Protein AF-A0A2S2R370-F1 (afdb_monomer)

Radius of gyration: 19.58 Å; Cα contacts (8 Å, |Δi|>4): 57; chains: 1; bounding box: 50×32×42 Å

Solvent-accessible surface area (backbone atoms only — not comparable to full-atom values): 6121 Å² total; per-residue (Å²): 108,71,67,59,54,53,50,52,55,55,48,53,55,49,49,48,59,49,34,77,76,35,78,85,64,82,86,75,82,60,62,70,59,56,51,38,51,54,53,49,53,53,42,69,71,35,65,67,58,42,53,52,54,50,52,52,41,52,51,26,58,57,45,65,39,67,74,47,34,51,53,53,51,55,50,29,58,75,70,72,45,83,88,78,77,80,55,76,70,48,96,85,38,59,71,39,48,61,58,58,68,67,118

Sequence (103 aa):
MIEQLLCQVTTMEYKKKIKDKNPFSIYIHCMAYRTNLVVIDKYKSIKDAKNLFNGLEELYIHFSIPSKNMMLVDIQEKLGIKKTKLCSISDTRWSCRSKTAKW

Structure (mmCIF, N/CA/C/O backbone):
data_AF-A0A2S2R370-F1
#
_entry.id   AF-A0A2S2R370-F1
#
loop_
_atom_site.group_PDB
_atom_site.id
_atom_site.type_symbol
_atom_site.label_atom_id
_atom_site.label_alt_id
_atom_site.label_comp_id
_atom_site.label_asym_id
_atom_site.label_entity_id
_atom_site.label_seq_id
_atom_site.pdbx_PDB_ins_code
_atom_site.Cartn_x
_atom_site.Cartn_y
_atom_site.Cartn_z
_atom_site.occupancy
_atom_site.B_iso_or_equiv
_atom_site.auth_seq_id
_atom_site.auth_comp_id
_atom_site.auth_asym_id
_atom_site.auth_atom_id
_atom_site.pdbx_PDB_model_num
ATOM 1 N N . MET A 1 1 ? 3.668 8.017 -17.811 1.00 56.81 1 MET A N 1
ATOM 2 C CA . MET A 1 1 ? 4.804 7.978 -18.792 1.00 56.81 1 MET A CA 1
ATOM 3 C C . MET A 1 1 ? 6.193 7.943 -18.132 1.00 56.81 1 MET A C 1
ATOM 5 O O . MET A 1 1 ? 6.989 7.084 -18.490 1.00 56.81 1 MET A O 1
ATOM 9 N N . ILE A 1 2 ? 6.497 8.807 -17.152 1.00 60.91 2 ILE A N 1
ATOM 10 C CA . ILE A 1 2 ? 7.814 8.840 -16.468 1.00 60.91 2 ILE A CA 1
ATOM 11 C C . ILE A 1 2 ? 8.131 7.526 -15.721 1.00 60.91 2 ILE A C 1
ATOM 13 O O . ILE A 1 2 ? 9.241 7.012 -15.826 1.00 60.91 2 ILE A O 1
ATOM 17 N N . GLU A 1 3 ? 7.157 6.919 -15.033 1.00 62.38 3 GLU A N 1
ATOM 18 C CA . GLU A 1 3 ? 7.383 5.658 -14.297 1.00 62.38 3 GLU A CA 1
ATOM 19 C C . GLU A 1 3 ? 7.634 4.448 -15.213 1.00 62.38 3 GLU A C 1
ATOM 21 O O . GLU A 1 3 ? 8.364 3.528 -14.847 1.00 62.38 3 GLU A O 1
ATOM 26 N N . GLN A 1 4 ? 7.088 4.456 -16.432 1.00 62.81 4 GLN A N 1
ATOM 27 C CA . GLN A 1 4 ? 7.356 3.409 -17.422 1.00 62.81 4 GLN A CA 1
ATOM 28 C C . GLN A 1 4 ? 8.783 3.504 -17.970 1.00 62.81 4 GLN A C 1
ATOM 30 O O . GLN A 1 4 ? 9.448 2.480 -18.116 1.00 62.81 4 GLN A O 1
ATOM 35 N N . LEU A 1 5 ? 9.271 4.724 -18.213 1.00 65.12 5 LEU A N 1
ATOM 36 C CA . LEU A 1 5 ? 10.652 4.976 -18.630 1.00 65.12 5 LEU A CA 1
ATOM 37 C C . LEU A 1 5 ? 11.646 4.584 -17.523 1.00 65.12 5 LEU A C 1
ATOM 39 O O . LEU A 1 5 ? 12.605 3.864 -17.788 1.00 65.12 5 LEU A O 1
ATOM 43 N N . LEU A 1 6 ? 11.373 4.945 -16.263 1.00 64.94 6 LEU A N 1
ATOM 44 C CA . LEU A 1 6 ? 12.164 4.502 -15.103 1.00 64.94 6 LEU A CA 1
ATOM 45 C C . LEU A 1 6 ? 12.179 2.971 -14.951 1.00 64.94 6 LEU A C 1
ATOM 47 O O . LEU A 1 6 ? 13.222 2.382 -14.658 1.00 64.94 6 LEU A O 1
ATOM 51 N N . CYS A 1 7 ? 11.049 2.303 -15.199 1.00 67.00 7 CYS A N 1
ATOM 52 C CA . CYS A 1 7 ? 10.976 0.843 -15.218 1.00 67.00 7 CYS A CA 1
ATOM 53 C C . CYS A 1 7 ? 11.852 0.238 -16.328 1.00 67.00 7 CYS A C 1
ATOM 55 O O . CYS A 1 7 ? 12.495 -0.788 -16.112 1.00 67.00 7 CYS A O 1
ATOM 57 N N . GLN A 1 8 ? 11.901 0.840 -17.517 1.00 68.50 8 GLN A N 1
ATOM 58 C CA . GLN A 1 8 ? 12.762 0.356 -18.600 1.00 68.50 8 GLN A CA 1
ATOM 59 C C . GLN A 1 8 ? 14.245 0.496 -18.242 1.00 68.50 8 GLN A C 1
ATOM 61 O O . GLN A 1 8 ? 14.997 -0.462 -18.394 1.00 68.50 8 GLN A O 1
ATOM 66 N N . VAL A 1 9 ? 14.659 1.635 -17.683 1.00 71.44 9 VAL A N 1
ATOM 67 C CA . VAL A 1 9 ? 16.060 1.864 -17.285 1.00 71.44 9 VAL A CA 1
ATOM 68 C C . VAL A 1 9 ? 16.500 0.877 -16.194 1.00 71.44 9 VAL A C 1
ATOM 70 O O . VAL A 1 9 ? 17.488 0.162 -16.361 1.00 71.44 9 VAL A O 1
ATOM 73 N N . THR A 1 10 ? 15.720 0.743 -15.120 1.00 72.25 10 THR A N 1
ATOM 74 C CA . THR A 1 10 ? 16.043 -0.157 -13.993 1.00 72.25 10 THR A CA 1
ATOM 75 C C . THR A 1 10 ? 16.056 -1.636 -14.385 1.00 72.25 10 THR A C 1
ATOM 77 O O . THR A 1 10 ? 16.872 -2.417 -13.890 1.00 72.25 10 THR A O 1
ATOM 80 N N . THR A 1 11 ? 15.183 -2.051 -15.304 1.00 77.50 11 THR A N 1
ATOM 81 C CA . THR A 1 11 ? 15.137 -3.446 -15.766 1.00 77.50 11 THR A CA 1
ATOM 82 C C . THR A 1 11 ? 16.300 -3.799 -16.685 1.00 77.50 11 THR A C 1
ATOM 84 O O . THR A 1 11 ? 16.772 -4.935 -16.642 1.00 77.50 11 THR A O 1
ATOM 87 N N . MET A 1 12 ? 16.825 -2.837 -17.448 1.00 78.94 12 MET A N 1
ATOM 88 C CA . MET A 1 12 ? 18.036 -3.027 -18.248 1.00 78.94 12 MET A CA 1
ATOM 89 C C . MET A 1 12 ? 19.276 -3.211 -17.366 1.00 78.94 12 MET A C 1
ATOM 91 O O . MET A 1 12 ? 20.059 -4.136 -17.597 1.00 78.94 12 MET A O 1
ATOM 95 N N . GLU A 1 13 ? 19.419 -2.407 -16.312 1.00 83.94 13 GLU A N 1
ATOM 96 C CA . GLU A 1 13 ? 20.499 -2.557 -15.328 1.00 83.94 13 GLU A CA 1
ATOM 97 C C . GLU A 1 13 ? 20.415 -3.891 -14.579 1.00 83.94 13 GLU A C 1
ATOM 99 O O . GLU A 1 13 ? 21.418 -4.585 -14.394 1.00 83.94 13 GLU A O 1
ATOM 104 N N . TYR A 1 14 ? 19.208 -4.286 -14.171 1.00 84.25 14 TYR A N 1
ATOM 105 C CA . TYR A 1 14 ? 18.992 -5.541 -13.461 1.00 84.25 14 TYR A CA 1
ATOM 106 C C . TYR A 1 14 ? 19.249 -6.760 -14.355 1.00 84.25 14 TYR A C 1
ATOM 108 O O . TYR A 1 14 ? 19.942 -7.693 -13.950 1.00 84.25 14 TYR A O 1
ATOM 116 N N . LYS A 1 15 ? 18.771 -6.732 -15.605 1.00 86.50 15 LYS A N 1
ATOM 117 C CA . LYS A 1 15 ? 19.046 -7.772 -16.606 1.00 86.50 15 LYS A CA 1
ATOM 118 C C . LYS A 1 15 ? 20.548 -7.941 -16.839 1.00 86.50 15 LYS A C 1
ATOM 120 O O . LYS A 1 15 ? 21.010 -9.076 -16.937 1.00 86.50 15 LYS A O 1
ATOM 125 N N . LYS A 1 16 ? 21.305 -6.838 -16.888 1.00 88.56 16 LYS A N 1
ATOM 126 C CA . LYS A 1 16 ? 22.770 -6.866 -16.994 1.00 88.56 16 LYS A CA 1
ATOM 127 C C . LYS A 1 16 ? 23.400 -7.578 -15.792 1.00 88.56 16 LYS A C 1
ATOM 129 O O . LYS A 1 16 ? 24.105 -8.558 -15.987 1.00 88.56 16 LYS A O 1
ATOM 134 N N . LYS A 1 17 ? 23.024 -7.201 -14.563 1.00 89.00 17 LYS A N 1
ATOM 135 C CA . LYS A 1 17 ? 23.512 -7.848 -13.328 1.00 89.00 17 LYS A CA 1
ATOM 136 C C . LYS A 1 17 ? 23.245 -9.356 -13.267 1.00 89.00 17 LYS A C 1
ATOM 138 O O . LYS A 1 17 ? 24.061 -10.091 -12.717 1.00 89.00 17 LYS A O 1
ATOM 143 N N . ILE A 1 18 ? 22.105 -9.833 -13.778 1.00 89.00 18 ILE A N 1
ATOM 144 C CA . ILE A 1 18 ? 21.819 -11.279 -13.813 1.00 89.00 18 ILE A CA 1
ATOM 145 C C . ILE A 1 18 ? 22.708 -11.969 -14.855 1.00 89.00 18 ILE A C 1
ATOM 147 O O . ILE A 1 18 ? 23.284 -13.017 -14.562 1.00 89.00 18 ILE A O 1
ATOM 151 N N . LYS A 1 19 ? 22.871 -11.369 -16.041 1.00 90.19 19 LYS A N 1
ATOM 152 C CA . LYS A 1 19 ? 23.740 -11.911 -17.093 1.00 90.19 19 LYS A CA 1
ATOM 153 C C . LYS A 1 19 ? 25.214 -11.954 -16.700 1.00 90.19 19 LYS A C 1
ATOM 155 O O . LYS A 1 19 ? 25.880 -12.918 -17.056 1.00 90.19 19 LYS A O 1
ATOM 160 N N . ASP A 1 20 ? 25.684 -10.980 -15.923 1.00 94.19 20 ASP A N 1
ATOM 161 C CA . ASP A 1 20 ? 27.051 -10.963 -15.386 1.00 94.19 20 ASP A CA 1
ATOM 162 C C . ASP A 1 20 ? 27.313 -12.162 -14.451 1.00 94.19 20 ASP A C 1
ATOM 164 O O . ASP A 1 20 ? 28.435 -12.652 -14.369 1.00 94.19 20 ASP A O 1
ATOM 168 N N . LYS A 1 21 ? 2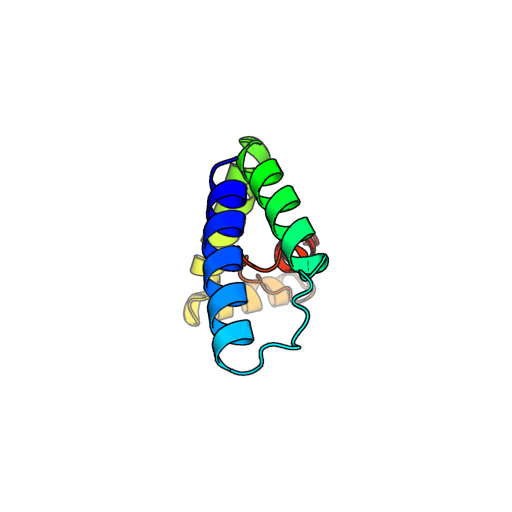6.276 -12.671 -13.764 1.00 93.06 21 LYS A N 1
ATOM 169 C CA . LYS A 1 21 ? 26.367 -13.862 -12.899 1.00 93.06 21 LYS A CA 1
ATOM 170 C C . LYS A 1 21 ? 26.153 -15.176 -13.648 1.00 93.06 21 LYS A C 1
ATOM 172 O O . LYS A 1 21 ? 26.742 -16.187 -13.284 1.00 93.06 21 LYS A O 1
ATOM 177 N N . ASN A 1 22 ? 25.271 -15.186 -14.645 1.00 91.75 22 ASN A N 1
ATOM 178 C CA . ASN A 1 22 ? 25.009 -16.350 -15.483 1.00 91.75 22 ASN A CA 1
ATOM 179 C C . ASN A 1 22 ? 24.636 -15.902 -16.911 1.00 91.75 22 ASN A C 1
ATOM 181 O O . ASN A 1 22 ? 23.498 -15.458 -17.126 1.00 91.75 22 ASN A O 1
ATOM 185 N N . PRO A 1 23 ? 25.536 -16.069 -17.899 1.00 90.44 23 PRO A N 1
ATOM 186 C CA . PRO A 1 23 ? 25.314 -15.643 -19.284 1.00 90.44 23 PRO A CA 1
ATOM 187 C C . PRO A 1 23 ? 24.089 -16.279 -19.956 1.00 90.44 23 PRO A C 1
ATOM 189 O O . PRO A 1 23 ? 23.493 -15.669 -20.846 1.00 90.44 23 PRO A O 1
ATOM 192 N N . PHE A 1 24 ? 23.687 -17.476 -19.512 1.00 91.38 24 PHE A N 1
ATOM 193 C CA . PHE A 1 24 ? 22.557 -18.235 -20.062 1.00 91.38 24 PHE A CA 1
ATOM 194 C C . PHE A 1 24 ? 21.214 -17.917 -19.390 1.00 91.38 24 PHE A C 1
ATOM 196 O O . PHE A 1 24 ? 20.184 -18.479 -19.756 1.00 91.38 24 PHE A O 1
ATOM 203 N N . SER A 1 25 ? 21.197 -17.025 -18.399 1.00 88.25 25 SER A N 1
ATOM 204 C CA . SER A 1 25 ? 19.963 -16.646 -17.713 1.00 88.25 25 SER A CA 1
ATOM 205 C C . SER A 1 25 ? 19.011 -15.857 -18.624 1.00 88.25 25 SER A C 1
ATOM 207 O O . SER A 1 25 ? 19.399 -14.930 -19.343 1.00 88.25 25 SER A O 1
ATOM 209 N N . ILE A 1 26 ? 17.725 -16.206 -18.559 1.00 86.12 26 ILE A N 1
ATOM 210 C CA . ILE A 1 26 ? 16.647 -15.490 -19.245 1.00 86.12 26 ILE A CA 1
ATOM 211 C C . ILE A 1 26 ? 15.913 -14.643 -18.210 1.00 86.12 26 ILE A C 1
ATOM 213 O O . ILE A 1 26 ? 15.400 -15.153 -17.216 1.00 86.12 26 ILE A O 1
ATOM 217 N N . TYR A 1 27 ? 15.857 -13.336 -18.451 1.00 84.19 27 TYR A N 1
ATOM 218 C CA . TYR A 1 27 ? 15.088 -12.416 -17.622 1.00 84.19 27 TYR A CA 1
ATOM 219 C C . TYR A 1 27 ? 13.685 -12.228 -18.201 1.00 84.19 27 TYR A C 1
ATOM 221 O O . TYR A 1 27 ? 13.541 -11.815 -19.353 1.00 84.19 27 TYR A O 1
ATOM 229 N N . ILE A 1 28 ? 12.666 -12.493 -17.384 1.00 85.12 28 ILE A N 1
ATOM 230 C CA . ILE A 1 28 ? 11.253 -12.301 -17.722 1.00 85.12 28 ILE A CA 1
ATOM 231 C C . ILE A 1 28 ? 10.658 -11.305 -16.729 1.00 85.12 28 ILE A C 1
ATOM 233 O O . ILE A 1 28 ? 10.835 -11.430 -15.517 1.00 85.12 28 ILE A O 1
ATOM 237 N N . HIS A 1 29 ? 9.938 -10.308 -17.238 1.00 81.50 29 HIS A N 1
ATOM 238 C CA . HIS A 1 29 ? 9.270 -9.333 -16.383 1.00 81.50 29 HIS A CA 1
ATOM 239 C C . HIS A 1 29 ? 8.058 -9.946 -15.679 1.00 81.50 29 HIS A C 1
ATOM 241 O O . HIS A 1 29 ? 7.248 -10.640 -16.292 1.00 81.50 29 HIS A O 1
ATOM 247 N N . CYS A 1 30 ? 7.869 -9.591 -14.408 1.00 84.56 30 CYS A N 1
ATOM 248 C CA . CYS A 1 30 ? 6.650 -9.923 -13.682 1.00 84.56 30 CYS A CA 1
ATOM 249 C C . CYS A 1 30 ? 5.462 -9.122 -14.237 1.00 84.56 30 CYS A C 1
ATOM 251 O O . CYS A 1 30 ? 5.425 -7.891 -14.142 1.00 84.56 30 CYS A O 1
ATOM 253 N N . MET A 1 31 ? 4.465 -9.822 -14.7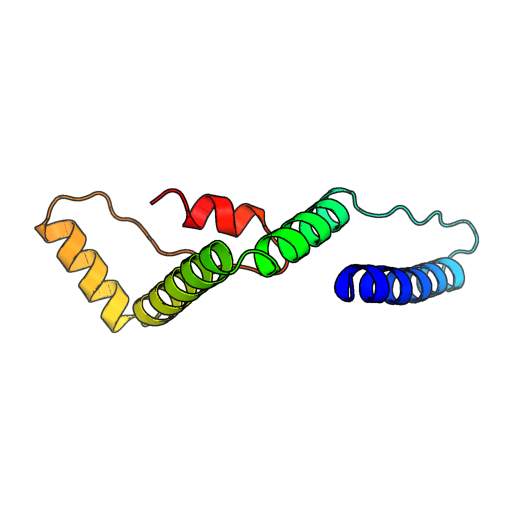81 1.00 83.25 31 MET A N 1
ATOM 254 C CA . MET A 1 31 ? 3.276 -9.180 -15.345 1.00 83.25 31 MET A CA 1
ATOM 255 C C . MET A 1 31 ? 2.465 -8.430 -14.280 1.00 83.25 31 MET A C 1
ATOM 257 O O . MET A 1 31 ? 1.962 -7.344 -14.549 1.00 83.25 31 MET A O 1
ATOM 261 N N . ALA A 1 32 ? 2.417 -8.936 -13.043 1.00 81.94 32 ALA A N 1
ATOM 262 C CA . ALA A 1 32 ? 1.737 -8.255 -11.941 1.00 81.94 32 ALA A CA 1
ATOM 263 C C . ALA A 1 32 ? 2.355 -6.878 -11.638 1.00 81.94 32 ALA A C 1
ATOM 265 O O . ALA A 1 32 ? 1.630 -5.911 -11.410 1.00 81.94 32 ALA A O 1
ATOM 266 N N . TYR A 1 33 ? 3.686 -6.766 -11.698 1.00 81.38 33 TYR A N 1
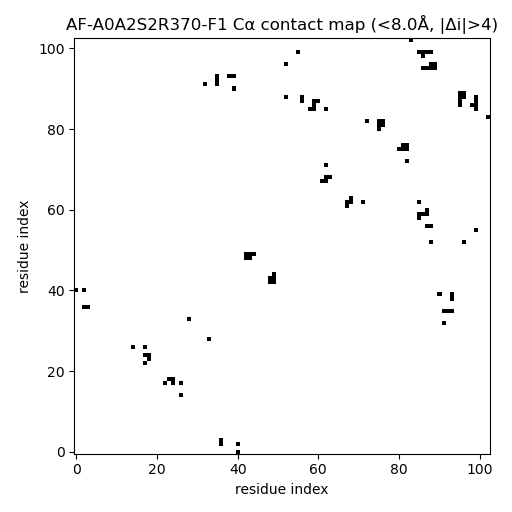ATOM 267 C CA . TYR A 1 33 ? 4.379 -5.491 -11.512 1.00 81.38 33 TYR A CA 1
ATOM 268 C C . TYR A 1 33 ? 4.084 -4.514 -12.657 1.00 81.38 33 TYR A C 1
ATOM 270 O O . TYR A 1 33 ? 3.756 -3.354 -12.413 1.00 81.38 33 TYR A O 1
ATOM 278 N N . ARG A 1 34 ? 4.115 -4.990 -13.909 1.00 82.88 34 ARG A N 1
ATOM 279 C CA . ARG A 1 34 ? 3.775 -4.161 -15.076 1.00 82.88 34 ARG A CA 1
ATOM 280 C C . ARG A 1 34 ? 2.346 -3.632 -15.009 1.00 82.88 34 ARG A C 1
ATOM 282 O O . ARG A 1 34 ? 2.124 -2.448 -15.251 1.00 82.88 34 ARG A O 1
ATOM 289 N N . THR A 1 35 ? 1.394 -4.486 -14.647 1.00 83.25 35 THR A N 1
ATOM 290 C CA . THR A 1 35 ? 0.001 -4.075 -14.463 1.00 83.25 35 THR A CA 1
ATOM 291 C C . THR A 1 35 ? -0.126 -3.059 -13.330 1.00 83.25 35 THR A C 1
ATOM 293 O O . THR A 1 35 ? -0.803 -2.051 -13.507 1.00 83.25 35 THR A O 1
ATOM 296 N N . ASN A 1 36 ? 0.575 -3.249 -12.206 1.00 84.00 36 ASN A N 1
ATOM 297 C CA . ASN A 1 36 ? 0.592 -2.277 -11.110 1.00 84.00 36 ASN A CA 1
ATOM 298 C C . ASN A 1 36 ? 1.045 -0.884 -11.582 1.00 84.00 36 ASN A C 1
ATOM 300 O O . ASN A 1 36 ? 0.376 0.098 -11.278 1.00 84.00 36 ASN A O 1
ATOM 304 N N . LEU A 1 37 ? 2.119 -0.799 -12.374 1.00 82.31 37 LEU A N 1
ATOM 305 C CA . LEU A 1 37 ? 2.608 0.476 -12.913 1.00 82.31 37 LEU A CA 1
ATOM 306 C C . LEU A 1 37 ? 1.574 1.178 -13.798 1.00 82.31 37 LEU A C 1
ATOM 308 O O . LEU A 1 37 ? 1.340 2.371 -13.641 1.00 82.31 37 LEU A O 1
ATOM 312 N N . VAL A 1 38 ? 0.928 0.445 -14.711 1.00 84.88 38 VAL A N 1
ATOM 313 C CA . VAL A 1 38 ? -0.101 1.016 -15.598 1.00 84.88 38 VAL A CA 1
ATOM 314 C C . VAL A 1 38 ? -1.277 1.554 -14.789 1.00 84.88 38 VAL A C 1
ATOM 316 O O . VAL A 1 38 ? -1.748 2.665 -15.031 1.00 84.88 38 VAL A O 1
ATOM 319 N N . VAL A 1 39 ? -1.745 0.776 -13.814 1.00 83.69 39 VAL A N 1
ATOM 320 C CA . VAL A 1 39 ? -2.902 1.160 -13.008 1.00 83.69 39 VAL A CA 1
ATOM 321 C C . VAL A 1 39 ? -2.577 2.364 -12.121 1.00 83.69 39 VAL A C 1
ATOM 323 O O . VAL A 1 39 ? -3.401 3.268 -12.010 1.00 83.69 39 VAL A O 1
ATOM 326 N N . ILE A 1 40 ? -1.374 2.431 -11.546 1.00 82.50 40 ILE A N 1
ATOM 327 C CA . ILE A 1 40 ? -0.938 3.569 -10.729 1.00 82.50 40 ILE A CA 1
ATOM 328 C C . ILE A 1 40 ? -0.757 4.835 -11.567 1.00 82.50 40 ILE A C 1
ATOM 330 O O . ILE A 1 40 ? -1.249 5.884 -11.156 1.00 82.50 40 ILE A O 1
ATOM 334 N N . ASP A 1 41 ? -0.120 4.754 -12.739 1.00 84.31 41 ASP A N 1
ATOM 335 C CA . ASP A 1 41 ? 0.031 5.897 -13.657 1.00 84.31 41 ASP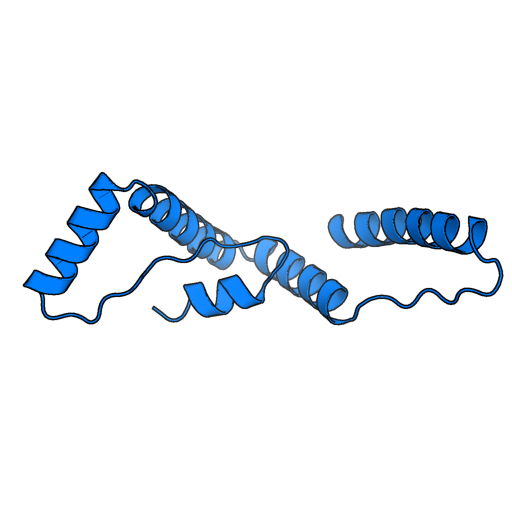 A CA 1
ATOM 336 C C . ASP A 1 41 ? -1.353 6.429 -14.066 1.00 84.31 41 ASP A C 1
ATOM 338 O O . ASP A 1 41 ? -1.611 7.635 -14.012 1.00 84.31 41 ASP A O 1
ATOM 342 N N . LYS A 1 42 ? -2.300 5.525 -14.362 1.00 84.19 42 LYS A N 1
ATOM 343 C CA . LYS A 1 42 ? -3.674 5.909 -14.699 1.00 84.19 42 LYS A CA 1
ATOM 344 C C . LYS A 1 42 ? -4.400 6.554 -13.523 1.00 84.19 42 LYS A C 1
ATOM 346 O O . LYS A 1 42 ? -4.998 7.612 -13.698 1.00 84.19 42 LYS A O 1
ATOM 351 N N . TYR A 1 43 ? -4.328 5.969 -12.333 1.00 80.56 43 TYR A N 1
ATOM 352 C CA . TYR A 1 43 ? -4.916 6.542 -11.122 1.00 80.56 43 TYR A CA 1
ATOM 353 C C . TYR A 1 43 ? -4.355 7.943 -10.829 1.00 80.56 43 TYR A C 1
ATOM 355 O O . TYR A 1 43 ? -5.127 8.869 -10.597 1.00 80.56 43 TYR A O 1
ATOM 363 N N . LYS A 1 44 ? -3.028 8.123 -10.910 1.00 81.94 44 LYS A N 1
ATOM 364 C CA . LYS A 1 44 ? -2.360 9.411 -10.663 1.00 81.94 44 LYS A CA 1
ATOM 365 C C . LYS A 1 44 ? -2.800 10.496 -11.649 1.00 81.94 44 LYS A C 1
ATOM 367 O O . LYS A 1 44 ? -2.776 11.670 -11.288 1.00 81.94 44 LYS A O 1
ATOM 372 N N . SER A 1 45 ? -3.214 10.117 -12.862 1.00 88.00 45 SER A N 1
ATOM 373 C CA . SER A 1 45 ? -3.750 11.053 -13.859 1.00 88.00 45 SER A CA 1
ATOM 374 C C . SER A 1 45 ? -5.169 11.552 -13.548 1.00 88.00 45 SER A C 1
ATOM 376 O O . SER A 1 45 ? -5.571 12.595 -14.056 1.00 88.00 45 SER A O 1
ATOM 378 N N . ILE A 1 46 ? -5.929 10.837 -12.710 1.00 91.19 46 ILE A N 1
ATOM 379 C CA . ILE A 1 46 ? -7.309 11.186 -12.358 1.00 91.19 46 ILE A CA 1
ATOM 380 C C . ILE A 1 46 ? -7.295 11.951 -11.032 1.00 91.19 46 ILE A C 1
ATOM 382 O O . ILE A 1 46 ? -7.068 11.374 -9.968 1.00 91.19 46 ILE A O 1
ATOM 386 N N . LYS A 1 47 ? -7.557 13.262 -11.090 1.00 91.56 47 LYS A N 1
ATOM 387 C CA . LYS A 1 47 ? -7.494 14.163 -9.926 1.00 91.56 47 LYS A CA 1
ATOM 388 C C . LYS A 1 47 ? -8.408 13.717 -8.781 1.00 91.56 47 LYS A C 1
ATOM 390 O O . LYS A 1 47 ? -7.962 13.668 -7.639 1.00 91.56 47 LYS A O 1
ATOM 395 N N . ASP A 1 48 ? -9.644 13.337 -9.089 1.00 89.56 48 ASP A N 1
ATOM 396 C CA . ASP A 1 48 ? -10.624 12.944 -8.069 1.00 89.56 48 ASP A CA 1
ATOM 397 C C . ASP A 1 48 ? -10.218 11.654 -7.361 1.00 89.56 48 ASP A C 1
ATOM 399 O O . ASP A 1 48 ? -10.256 11.571 -6.134 1.00 89.56 48 ASP A O 1
ATOM 403 N N . ALA A 1 49 ? -9.730 10.673 -8.125 1.00 85.50 49 ALA A N 1
ATOM 404 C CA . ALA A 1 49 ? -9.206 9.440 -7.560 1.00 85.50 49 ALA A CA 1
ATOM 405 C C . ALA A 1 49 ? -8.010 9.739 -6.646 1.00 85.50 49 ALA A C 1
ATOM 407 O O . ALA A 1 49 ? -7.949 9.236 -5.526 1.00 85.50 49 ALA A O 1
ATOM 408 N N . LYS A 1 50 ? -7.080 10.596 -7.089 1.00 87.00 50 LYS A N 1
ATOM 409 C CA . LYS A 1 50 ? -5.927 11.024 -6.286 1.00 87.00 50 LYS A CA 1
ATOM 410 C C . LYS A 1 50 ? -6.351 11.664 -4.964 1.00 87.00 50 LYS A C 1
ATOM 412 O O . LYS A 1 50 ? -5.833 11.281 -3.921 1.00 87.00 50 LYS A O 1
ATOM 417 N N . ASN A 1 51 ? -7.310 12.584 -4.998 1.00 89.69 51 ASN A N 1
ATOM 418 C CA . ASN A 1 51 ? -7.809 13.250 -3.797 1.00 89.69 51 ASN A CA 1
ATOM 419 C C . ASN A 1 51 ? -8.462 12.261 -2.823 1.00 89.69 51 ASN A C 1
ATOM 421 O O . ASN A 1 51 ? -8.173 12.307 -1.630 1.00 89.69 51 ASN A O 1
ATOM 425 N N . LEU A 1 52 ? -9.277 11.329 -3.330 1.00 87.44 52 LEU A N 1
ATOM 426 C CA . LEU A 1 52 ? -9.909 10.290 -2.517 1.00 87.44 52 LEU A CA 1
ATOM 427 C C . LEU A 1 52 ? -8.869 9.433 -1.785 1.00 87.44 52 LEU A C 1
ATOM 429 O O . LEU A 1 52 ? -8.940 9.262 -0.570 1.00 87.44 52 LEU A O 1
ATOM 433 N N . PHE A 1 53 ? -7.893 8.892 -2.517 1.00 85.06 53 PHE A N 1
ATOM 434 C CA . PHE A 1 53 ? -6.890 8.010 -1.922 1.00 85.06 53 PHE A CA 1
ATOM 435 C C . PHE A 1 53 ? -5.923 8.754 -0.995 1.00 85.06 53 PHE A C 1
ATOM 437 O O . PHE A 1 53 ? -5.487 8.168 -0.009 1.00 85.06 53 PHE A O 1
ATOM 444 N N . ASN A 1 54 ? -5.629 10.029 -1.259 1.00 87.75 54 ASN A N 1
ATOM 445 C CA . ASN A 1 54 ? -4.865 10.860 -0.330 1.00 87.75 54 ASN A CA 1
ATOM 446 C C . ASN A 1 54 ? -5.622 11.060 0.991 1.00 87.75 54 ASN A C 1
ATOM 448 O O . ASN A 1 54 ? -5.042 10.855 2.051 1.00 87.75 54 ASN A O 1
ATOM 452 N N . GLY A 1 55 ? -6.923 11.366 0.937 1.00 88.94 55 GLY A N 1
ATOM 453 C CA . GLY A 1 55 ? -7.745 11.492 2.144 1.00 88.94 55 GLY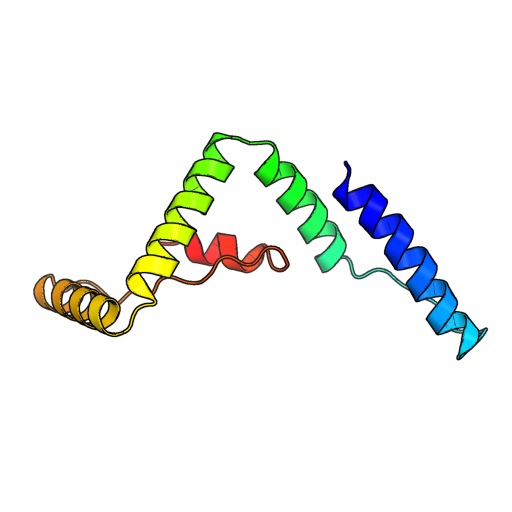 A CA 1
ATOM 454 C C . GLY A 1 55 ? -7.837 10.185 2.939 1.00 88.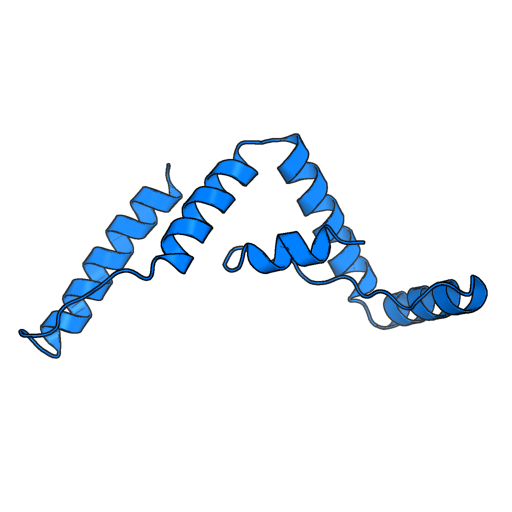94 55 GLY A C 1
ATOM 455 O O . GLY A 1 55 ? -7.749 10.192 4.165 1.00 88.94 55 GLY A O 1
ATOM 456 N N . LEU A 1 56 ? -7.948 9.041 2.254 1.00 87.31 56 LEU A N 1
ATOM 457 C CA . LEU A 1 56 ? -7.925 7.724 2.903 1.00 87.31 56 LEU A CA 1
ATOM 458 C C . LEU A 1 56 ? -6.581 7.428 3.587 1.00 87.31 56 LEU A C 1
ATOM 460 O O . LEU A 1 56 ? -6.573 6.844 4.671 1.00 87.31 56 LEU A O 1
ATOM 464 N N . GLU A 1 57 ? -5.461 7.837 2.988 1.00 88.44 57 GLU A N 1
ATOM 465 C CA . GLU A 1 57 ? -4.136 7.676 3.595 1.00 88.44 57 GLU A CA 1
ATOM 466 C C . GLU A 1 57 ? -3.958 8.596 4.810 1.00 88.44 57 GLU A C 1
ATOM 468 O O . GLU A 1 57 ? -3.466 8.157 5.846 1.00 88.44 57 GLU A O 1
ATOM 473 N N . GLU A 1 58 ? -4.426 9.844 4.743 1.00 89.62 58 GLU A N 1
ATOM 474 C CA . GLU A 1 58 ? -4.409 10.767 5.885 1.00 89.62 58 GLU A CA 1
ATOM 475 C C . GLU A 1 58 ? -5.243 10.240 7.060 1.00 89.62 58 GLU A C 1
ATOM 477 O O . GLU A 1 58 ? -4.795 10.271 8.211 1.00 89.62 58 GLU A O 1
ATOM 482 N N . LEU A 1 59 ? -6.427 9.685 6.779 1.00 88.50 59 LEU A N 1
ATOM 483 C CA . LEU A 1 59 ? -7.250 9.011 7.782 1.00 88.50 59 LEU A CA 1
ATOM 484 C C . LEU A 1 59 ? -6.520 7.807 8.378 1.00 88.50 59 LEU A C 1
ATOM 486 O O . LEU A 1 59 ? -6.499 7.641 9.600 1.00 88.50 59 LEU A O 1
ATOM 490 N N . TYR A 1 60 ? -5.891 6.978 7.540 1.00 88.62 60 TYR A N 1
ATOM 491 C CA . TYR A 1 60 ? -5.082 5.862 8.018 1.00 88.62 60 TYR A CA 1
ATOM 492 C C . TYR A 1 60 ? -3.967 6.345 8.951 1.00 88.62 60 TYR A C 1
ATOM 494 O O . TYR A 1 60 ? -3.840 5.812 10.051 1.00 88.62 60 TYR A O 1
ATOM 502 N N . ILE A 1 61 ? -3.199 7.369 8.570 1.00 88.81 61 ILE A N 1
ATOM 503 C CA . ILE A 1 61 ? -2.120 7.935 9.394 1.00 88.81 61 ILE A CA 1
ATOM 504 C C . ILE A 1 61 ? -2.674 8.436 10.733 1.00 88.81 61 ILE A C 1
ATOM 506 O O . ILE A 1 61 ? -2.108 8.143 11.787 1.00 88.81 61 ILE A O 1
ATOM 510 N N . HIS A 1 62 ? -3.816 9.127 10.715 1.00 89.06 62 HIS A N 1
ATOM 511 C CA . HIS A 1 62 ? -4.466 9.630 11.921 1.00 89.06 62 HIS A CA 1
ATOM 512 C C . HIS A 1 62 ? -4.839 8.501 12.893 1.00 89.06 62 HIS A C 1
ATOM 514 O O . HIS A 1 62 ? -4.523 8.576 14.080 1.00 89.06 62 HIS A O 1
ATOM 520 N N . PHE A 1 63 ? -5.478 7.439 12.398 1.00 88.31 63 PHE A N 1
ATOM 521 C CA . PHE A 1 63 ? -5.922 6.304 13.215 1.00 88.31 63 PHE A CA 1
ATOM 522 C C . PHE A 1 63 ? -4.858 5.219 13.415 1.00 88.31 63 PHE A C 1
ATOM 524 O O . PHE A 1 63 ? -5.085 4.268 14.162 1.00 88.31 63 PHE A O 1
ATOM 531 N N . SER A 1 64 ? -3.685 5.354 12.798 1.00 86.88 64 SER A N 1
ATOM 532 C CA . SER A 1 64 ? -2.519 4.510 13.086 1.00 86.88 64 SER A CA 1
ATOM 533 C C . SER A 1 64 ? -1.887 4.852 14.435 1.00 86.88 64 SER A C 1
ATOM 535 O O . SER A 1 64 ? -1.156 4.040 14.998 1.00 86.88 64 SER A O 1
ATOM 537 N N . ILE A 1 65 ? -2.188 6.034 14.982 1.00 90.81 65 ILE A N 1
ATOM 538 C CA . ILE A 1 65 ? -1.770 6.429 16.327 1.00 90.81 65 ILE A CA 1
ATOM 539 C C . ILE A 1 65 ? -2.543 5.580 17.355 1.00 90.81 65 ILE A C 1
ATOM 541 O O . ILE A 1 65 ? -3.776 5.632 17.356 1.00 90.81 65 ILE A O 1
ATOM 545 N N . PRO A 1 66 ? -1.869 4.847 18.269 1.00 86.81 66 PRO A N 1
ATOM 546 C CA . PRO A 1 66 ? -2.527 3.893 19.168 1.00 86.81 66 PRO A CA 1
ATOM 547 C C . PRO A 1 66 ? -3.667 4.485 20.003 1.00 86.81 66 PRO A C 1
ATOM 549 O O . PRO A 1 66 ? -4.732 3.883 20.099 1.00 86.81 66 PRO A O 1
ATOM 552 N N . SER A 1 67 ? -3.486 5.689 20.553 1.00 90.06 67 SER A N 1
ATOM 553 C CA . SER A 1 67 ? -4.516 6.375 21.349 1.00 90.06 67 SER A CA 1
ATOM 554 C C . SER A 1 67 ? -5.785 6.668 20.549 1.00 90.06 67 SER A C 1
ATOM 556 O O . SER A 1 67 ? -6.896 6.469 21.036 1.00 90.06 67 SER A O 1
ATOM 558 N N . LYS A 1 68 ? -5.628 7.089 19.293 1.00 88.50 68 LYS A N 1
ATOM 559 C CA . LYS A 1 68 ? -6.745 7.394 18.395 1.00 88.50 68 LYS A CA 1
ATOM 560 C C . LYS A 1 68 ? -7.401 6.134 17.848 1.00 88.50 68 LYS A C 1
ATOM 562 O O . LYS A 1 68 ? -8.611 6.115 17.651 1.00 88.50 68 LYS A O 1
ATOM 567 N N . ASN A 1 69 ? -6.618 5.078 17.635 1.00 88.69 69 ASN A N 1
ATOM 568 C CA . ASN A 1 69 ? -7.138 3.769 17.259 1.00 88.69 69 ASN A CA 1
ATOM 569 C C . ASN A 1 69 ? -8.060 3.211 18.350 1.00 88.69 69 ASN A C 1
ATOM 571 O O . ASN A 1 69 ? -9.155 2.759 18.039 1.00 88.69 69 ASN A O 1
ATOM 575 N N . MET A 1 70 ? -7.652 3.316 19.620 1.00 88.88 70 MET A N 1
ATOM 576 C CA . MET A 1 70 ? -8.488 2.908 20.755 1.00 88.88 70 MET A CA 1
ATOM 577 C C . MET A 1 70 ? -9.807 3.686 20.787 1.00 88.88 70 MET A C 1
ATOM 579 O O . MET A 1 70 ? -10.862 3.068 20.842 1.00 88.88 70 MET A O 1
ATOM 583 N N . MET A 1 71 ? -9.773 5.016 20.619 1.00 90.06 71 MET A N 1
ATOM 584 C CA . MET A 1 71 ? -11.006 5.810 20.495 1.00 90.06 71 MET A CA 1
ATOM 585 C C . MET A 1 71 ? -11.901 5.350 19.338 1.00 90.06 71 MET A C 1
ATOM 587 O O . MET A 1 71 ? -13.118 5.294 19.495 1.00 90.06 71 MET A O 1
ATOM 591 N N . LEU A 1 72 ? -11.326 5.027 18.176 1.00 88.00 72 LEU A N 1
ATOM 592 C CA . LEU A 1 72 ? -12.096 4.543 17.030 1.00 88.00 72 LEU A CA 1
ATOM 593 C C . LEU A 1 72 ? -12.789 3.211 17.345 1.00 88.00 72 LEU A C 1
ATOM 595 O O . LEU A 1 72 ? -13.966 3.052 17.027 1.00 88.00 72 LEU A O 1
ATOM 599 N N . VAL A 1 73 ? -12.081 2.283 17.994 1.00 89.88 73 VAL A N 1
ATOM 600 C CA . VAL A 1 73 ? -12.638 0.991 18.416 1.00 89.88 73 VAL A CA 1
ATOM 601 C C . VAL A 1 73 ? -13.766 1.192 19.427 1.00 89.88 73 VAL A C 1
ATOM 603 O O . VAL A 1 73 ? -14.836 0.616 19.244 1.00 89.88 73 VAL A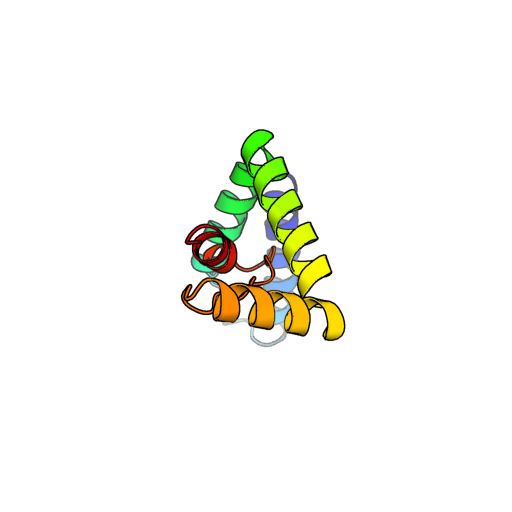 O 1
ATOM 606 N N . ASP A 1 74 ? -13.578 2.061 20.421 1.00 92.62 74 ASP A N 1
ATOM 607 C CA . ASP A 1 74 ? -14.606 2.374 21.421 1.00 92.62 74 ASP A CA 1
ATOM 608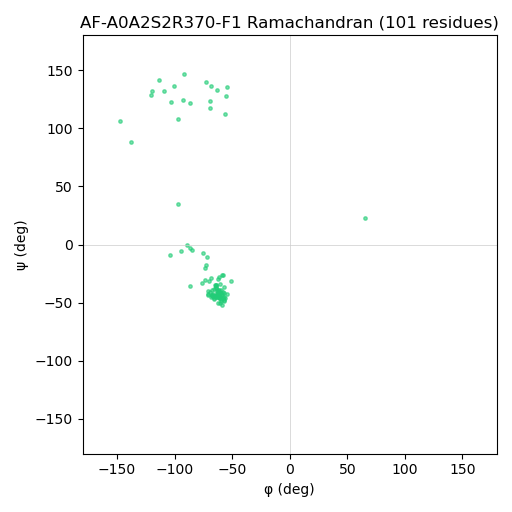 C C . ASP A 1 74 ? -15.870 2.962 20.777 1.00 92.62 74 ASP A C 1
ATOM 610 O O . ASP A 1 74 ? -16.991 2.632 21.165 1.00 92.62 74 ASP A O 1
ATOM 614 N N . ILE A 1 75 ? -15.713 3.839 19.780 1.00 91.94 75 ILE A N 1
ATOM 615 C CA . ILE A 1 75 ? -16.840 4.417 19.034 1.00 91.94 75 ILE A CA 1
ATOM 616 C C . ILE A 1 75 ? -17.556 3.336 18.214 1.00 91.94 75 ILE A C 1
ATOM 618 O O . ILE A 1 75 ? -18.785 3.282 18.224 1.00 91.94 75 ILE A O 1
ATOM 622 N N . GLN A 1 76 ? -16.815 2.456 17.531 1.00 92.00 76 GLN A N 1
ATOM 623 C CA . GLN A 1 76 ? -17.393 1.346 16.764 1.00 92.00 76 GLN A CA 1
ATOM 624 C C . GLN A 1 76 ? -18.195 0.393 17.660 1.00 92.00 76 GLN A C 1
ATOM 626 O O . GLN A 1 76 ? -19.293 -0.015 17.282 1.00 92.00 76 GLN A O 1
ATOM 631 N N . GLU A 1 77 ? -17.683 0.084 18.854 1.00 93.06 77 GLU A N 1
ATOM 632 C CA . GLU A 1 77 ? -18.375 -0.746 19.844 1.00 93.06 77 GLU A CA 1
ATOM 633 C C . GLU A 1 77 ? -19.646 -0.075 20.370 1.00 93.06 77 GLU A C 1
ATOM 635 O O . GLU A 1 77 ? -20.704 -0.703 20.381 1.00 93.06 77 GLU A O 1
ATOM 640 N N . LYS A 1 78 ? -19.578 1.215 20.729 1.00 94.19 78 LYS A N 1
ATOM 641 C CA . LYS A 1 78 ? -20.744 1.986 21.199 1.00 94.19 78 LYS A CA 1
ATOM 642 C C . LYS A 1 78 ? -21.860 2.071 20.162 1.00 94.19 78 LYS A C 1
ATOM 644 O O . LYS A 1 78 ? -23.030 2.089 20.528 1.00 94.19 78 LYS A O 1
ATOM 649 N N . LEU A 1 79 ? -21.504 2.133 18.882 1.00 93.69 79 LEU A N 1
ATOM 650 C CA . LEU A 1 79 ? -22.461 2.176 17.777 1.00 93.69 79 LEU A CA 1
ATOM 651 C C . LEU A 1 79 ? -22.946 0.781 17.345 1.00 93.69 79 LEU A C 1
ATOM 653 O O . LEU A 1 79 ? -23.806 0.688 16.473 1.00 93.69 79 LEU A O 1
ATOM 657 N N . GLY A 1 80 ? -22.402 -0.302 17.915 1.00 92.00 80 GLY A N 1
ATOM 658 C CA . GLY A 1 80 ? -22.735 -1.675 17.524 1.00 92.00 80 GLY A CA 1
ATOM 659 C C . GLY A 1 80 ? -22.303 -2.033 16.097 1.00 92.00 80 GLY A C 1
ATOM 660 O O . GLY A 1 80 ? -22.866 -2.941 15.487 1.00 92.00 80 GLY A O 1
ATOM 661 N N . ILE A 1 81 ? -21.322 -1.316 15.539 1.00 90.38 81 ILE A N 1
ATOM 662 C CA . ILE A 1 81 ? -20.857 -1.497 14.160 1.00 90.38 81 ILE A CA 1
ATOM 663 C C . ILE A 1 81 ? -19.695 -2.493 14.143 1.00 90.38 81 ILE A C 1
ATOM 665 O O . ILE A 1 81 ? -18.868 -2.557 15.055 1.00 90.38 81 ILE A O 1
ATOM 669 N N . LYS A 1 82 ? -19.597 -3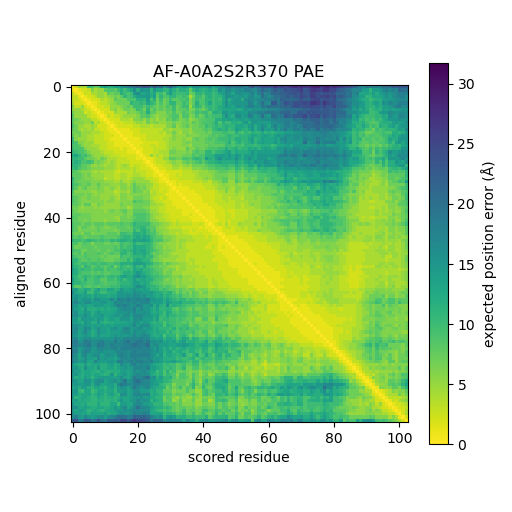.281 13.067 1.00 87.38 82 LYS A N 1
ATOM 670 C CA . LYS A 1 82 ? -18.474 -4.197 12.855 1.00 87.38 82 LYS A CA 1
ATOM 671 C C . LYS A 1 82 ? -17.142 -3.439 12.901 1.00 87.38 82 LYS A C 1
ATOM 673 O O . LYS A 1 82 ? -16.941 -2.492 12.146 1.00 87.38 82 LYS A O 1
ATOM 678 N N . LYS A 1 83 ? -16.204 -3.924 13.723 1.00 83.00 83 LYS A N 1
ATOM 679 C CA . LYS A 1 83 ? -14.836 -3.391 13.807 1.00 83.00 83 LYS A CA 1
ATOM 680 C C . LYS A 1 83 ? -14.163 -3.426 12.434 1.00 83.00 83 LYS A C 1
ATOM 682 O O . LYS A 1 83 ? -13.851 -4.497 11.909 1.00 83.00 83 LYS A O 1
ATOM 687 N N . THR A 1 84 ? -13.917 -2.254 11.872 1.00 80.62 84 THR A N 1
ATOM 688 C CA . THR A 1 84 ? -13.188 -2.054 10.617 1.00 80.62 84 THR A CA 1
ATOM 689 C C . THR A 1 84 ? -11.873 -1.327 10.877 1.00 80.62 84 THR A C 1
ATOM 691 O O . THR A 1 84 ? -11.794 -0.441 11.725 1.00 80.62 84 THR A O 1
ATOM 694 N N . LYS A 1 85 ? -10.817 -1.730 10.158 1.00 77.19 85 LYS A N 1
ATOM 695 C CA . LYS A 1 85 ? -9.457 -1.187 10.299 1.00 77.19 85 LYS A CA 1
ATOM 696 C C . LYS A 1 85 ? -8.971 -0.583 8.993 1.00 77.19 85 LYS A C 1
ATOM 698 O O . LYS A 1 85 ? -8.994 -1.258 7.963 1.00 77.19 85 LYS A O 1
ATOM 703 N N . LEU A 1 86 ? -8.499 0.663 9.066 1.00 81.06 86 LEU A N 1
ATOM 704 C CA . LEU A 1 86 ? -7.847 1.355 7.954 1.00 81.06 86 LEU A CA 1
ATOM 705 C C . LEU A 1 86 ? -6.570 0.612 7.587 1.00 81.06 86 LEU A C 1
ATOM 707 O O . LEU A 1 86 ? -5.800 0.199 8.452 1.00 81.06 86 LEU A O 1
ATOM 711 N N . CYS A 1 87 ? -6.393 0.390 6.289 1.00 78.19 87 CYS A N 1
ATOM 712 C CA . CYS A 1 87 ? -5.219 -0.258 5.731 1.00 78.19 87 CYS A CA 1
ATOM 713 C C . CYS A 1 87 ? -4.392 0.786 4.987 1.00 78.19 87 CYS A C 1
ATOM 715 O O . CYS A 1 87 ? -4.943 1.508 4.154 1.00 78.19 87 CYS A O 1
ATOM 717 N N . SER A 1 88 ? -3.082 0.797 5.249 1.00 81.06 88 SER A N 1
ATOM 718 C CA . SER A 1 88 ? -2.123 1.618 4.508 1.00 81.06 88 SER A CA 1
ATOM 719 C C . SER A 1 88 ? -2.227 1.351 3.011 1.00 81.06 88 SER A C 1
ATOM 721 O O . SER A 1 88 ? -2.289 0.198 2.555 1.00 81.06 88 SER A O 1
ATOM 723 N N . ILE A 1 89 ? -2.212 2.429 2.239 1.00 79.31 89 ILE A N 1
ATOM 724 C CA . ILE A 1 89 ? -2.162 2.373 0.793 1.00 79.31 89 ILE A CA 1
ATOM 725 C C . ILE A 1 89 ? -0.697 2.280 0.362 1.00 79.31 89 ILE A C 1
ATOM 727 O O . ILE A 1 89 ? 0.123 3.144 0.642 1.00 79.31 89 ILE A O 1
ATOM 731 N N . SER A 1 90 ? -0.358 1.217 -0.371 1.00 72.25 90 SER A N 1
ATOM 732 C CA . SER A 1 90 ? 0.987 1.042 -0.922 1.00 72.25 90 SER A CA 1
ATOM 733 C C . SER A 1 90 ? 1.049 1.433 -2.395 1.00 72.25 90 SER A C 1
ATOM 735 O O . SER A 1 90 ? 0.230 0.993 -3.204 1.00 72.25 90 SER A O 1
ATOM 737 N N . ASP A 1 91 ? 2.104 2.158 -2.762 1.00 66.12 91 ASP A N 1
ATOM 738 C CA . ASP A 1 91 ? 2.434 2.489 -4.153 1.00 66.12 91 ASP A CA 1
ATOM 739 C C . ASP A 1 91 ? 3.028 1.317 -4.945 1.00 66.12 91 ASP A C 1
ATOM 741 O O . ASP A 1 91 ? 3.187 1.389 -6.157 1.00 66.12 91 ASP A O 1
ATOM 745 N N . THR A 1 92 ? 3.330 0.192 -4.300 1.00 66.00 92 THR A N 1
ATOM 746 C CA . THR A 1 92 ? 3.847 -1.002 -4.996 1.00 66.00 92 THR A CA 1
ATOM 747 C C . THR A 1 92 ? 2.799 -2.098 -5.153 1.00 66.00 92 THR A C 1
ATOM 749 O O . THR A 1 92 ? 3.033 -3.081 -5.856 1.00 66.00 92 THR A O 1
ATOM 752 N N . ARG A 1 93 ? 1.636 -1.947 -4.503 1.00 69.50 93 ARG A N 1
ATOM 753 C CA . ARG A 1 93 ? 0.578 -2.961 -4.462 1.00 69.50 93 ARG A CA 1
ATOM 754 C C . ARG A 1 93 ? -0.797 -2.324 -4.626 1.00 69.50 93 ARG A C 1
ATOM 756 O O . ARG A 1 93 ? -1.496 -2.061 -3.650 1.00 69.50 93 ARG A O 1
ATOM 763 N N . TRP A 1 94 ? -1.234 -2.168 -5.873 1.00 71.56 94 TRP A N 1
ATOM 764 C CA . TRP A 1 94 ? -2.582 -1.711 -6.222 1.00 71.56 94 TRP A CA 1
ATOM 765 C C . TRP A 1 94 ? -3.695 -2.503 -5.513 1.00 71.56 94 TRP A C 1
ATOM 767 O O . TRP A 1 94 ? -4.731 -1.946 -5.156 1.00 71.56 94 TRP A O 1
ATOM 777 N N . SER A 1 95 ? -3.479 -3.792 -5.233 1.00 67.50 95 SER A N 1
ATOM 778 C CA . SER A 1 95 ? -4.443 -4.620 -4.499 1.00 67.50 95 SER A CA 1
ATOM 779 C C . SER A 1 95 ? -4.785 -4.076 -3.103 1.00 67.50 95 SER A C 1
ATOM 781 O O . SER A 1 95 ? -5.897 -4.309 -2.629 1.00 67.50 95 SER A O 1
ATOM 783 N N . CYS A 1 96 ? -3.893 -3.309 -2.462 1.00 67.69 96 CYS A N 1
ATOM 784 C CA . CYS A 1 96 ? -4.181 -2.631 -1.196 1.00 67.69 96 CYS A CA 1
ATOM 785 C C . CYS A 1 96 ? -5.253 -1.545 -1.365 1.00 67.69 96 CYS A C 1
ATOM 787 O O . CYS A 1 96 ? -6.154 -1.455 -0.539 1.00 67.69 96 CYS A O 1
ATOM 789 N N . ARG A 1 97 ? -5.237 -0.798 -2.477 1.00 70.25 97 ARG A N 1
ATOM 790 C CA . ARG A 1 97 ? -6.219 0.262 -2.775 1.00 70.25 97 ARG A CA 1
ATOM 791 C C . ARG A 1 97 ? -7.629 -0.297 -2.944 1.00 70.25 97 ARG A C 1
ATOM 793 O O . ARG A 1 97 ? -8.581 0.295 -2.454 1.00 70.25 97 ARG A O 1
ATOM 800 N N . SER A 1 98 ? -7.762 -1.476 -3.558 1.00 70.19 98 SER A N 1
ATOM 801 C CA . SER A 1 98 ? -9.057 -2.165 -3.662 1.00 70.19 98 SER A CA 1
ATOM 802 C C . SER A 1 98 ? -9.608 -2.583 -2.295 1.00 70.19 98 SER A C 1
ATOM 804 O O . SER A 1 98 ? -10.814 -2.528 -2.088 1.00 70.19 98 SER A O 1
ATOM 806 N N . LYS A 1 99 ? -8.750 -2.977 -1.345 1.00 69.75 99 LYS A N 1
ATOM 807 C CA . LYS A 1 99 ? -9.173 -3.303 0.027 1.00 69.75 99 LYS A CA 1
ATOM 808 C C . LYS A 1 99 ? -9.576 -2.047 0.798 1.00 69.75 99 LYS A C 1
ATOM 810 O O . LYS A 1 99 ? -10.617 -2.052 1.441 1.00 69.75 99 LYS A O 1
ATOM 815 N N . THR A 1 100 ? -8.804 -0.967 0.671 1.00 67.62 100 THR A N 1
ATOM 816 C CA . THR A 1 100 ? -9.096 0.325 1.311 1.00 67.62 100 THR A CA 1
ATOM 817 C C . THR A 1 100 ? -10.285 1.054 0.677 1.00 67.62 100 THR A C 1
ATOM 819 O O . THR A 1 100 ? -10.753 2.019 1.249 1.00 67.62 100 THR A O 1
ATOM 822 N N . ALA A 1 101 ? -10.809 0.615 -0.469 1.00 66.00 101 ALA A N 1
ATOM 823 C CA . ALA A 1 101 ? -12.037 1.160 -1.057 1.00 66.00 101 ALA A CA 1
ATOM 824 C C . ALA A 1 101 ? -13.307 0.365 -0.686 1.00 66.00 101 ALA A C 1
ATOM 826 O O . ALA A 1 101 ? -14.402 0.777 -1.047 1.00 66.00 101 ALA A O 1
ATOM 827 N N . LYS A 1 102 ? -13.176 -0.776 0.007 1.00 63.00 102 LYS A N 1
ATOM 828 C CA . LYS A 1 102 ? -14.289 -1.669 0.393 1.00 63.00 102 LYS A CA 1
ATOM 829 C C . LYS A 1 102 ? -14.786 -1.417 1.825 1.00 63.00 102 LYS A C 1
ATOM 831 O O . LYS A 1 102 ? -15.107 -2.373 2.529 1.00 63.00 102 LYS A O 1
ATOM 836 N N . TRP A 1 103 ? -14.764 -0.157 2.254 1.00 52.81 103 TRP A N 1
ATOM 837 C CA . TRP A 1 103 ? -15.333 0.258 3.539 1.00 52.81 103 TRP A CA 1
ATOM 838 C C . TRP A 1 103 ? -16.842 0.089 3.551 1.00 52.81 103 TRP A C 1
ATOM 840 O O . TRP A 1 103 ? -17.459 0.395 2.507 1.00 52.81 103 TRP A O 1
#

Organism: NCBI:txid143950

Foldseek 3Di:
DVVVVVVVVVVVVVVVVVCVVPVPDDDDDDPQQVVLSVVLVVQVVDPVSVVVVVVLQVVLVQCVPPVNVVVVVVVCVVVVHPDDHRDHDDSRDVVSVVVNVPD

pLDDT: mean 82.02, std 9.65, range [52.81, 94.19]

Mean predicted aligned error: 8.45 Å

Secondary structure (DSSP, 8-state):
-HHHHHHHHHHHHHHHHHHHH-TTPPP---HHHHHHHHHHHHHHH-HHHHHHHHHHHHHHHHHHSHHHHHHHHHHHHHTT-------PPPTT-HHHHHHHT--